Protein AF-A0A3M1C685-F1 (afdb_monomer_lite)

Foldseek 3Di:
DDDDPLLVVLLVVQVVVLVVCLVVLVDVLQCVQDPCRSVVVVVLSVQLNVLSVCSVVLALVSLVSNVVSLVVVLVSVQVSVPSVDPDDNDSDDDPVSVVSVVSSVVCCVVCVVVSVPDD

Structure (mmCIF, N/CA/C/O backbone):
data_AF-A0A3M1C685-F1
#
_entry.id   AF-A0A3M1C685-F1
#
loop_
_atom_site.group_PDB
_atom_site.id
_atom_site.type_symbol
_atom_site.label_atom_id
_atom_site.label_alt_id
_atom_site.label_comp_id
_atom_site.label_asym_id
_atom_site.label_entity_id
_atom_site.label_seq_id
_atom_site.pdbx_PDB_ins_code
_atom_site.Cartn_x
_atom_site.Cartn_y
_atom_site.Cartn_z
_atom_site.occupancy
_atom_site.B_iso_or_equiv
_atom_site.auth_seq_id
_atom_site.auth_comp_id
_atom_site.auth_asym_id
_atom_site.auth_atom_id
_atom_site.pdbx_PDB_model_num
ATOM 1 N N . MET A 1 1 ? -12.218 -0.339 22.372 1.00 62.69 1 MET A N 1
ATOM 2 C CA . MET A 1 1 ? -13.124 0.144 21.299 1.00 62.69 1 MET A CA 1
ATOM 3 C C . MET A 1 1 ? -13.355 -0.977 20.300 1.00 62.69 1 MET A C 1
ATOM 5 O O . MET A 1 1 ? -12.394 -1.644 19.939 1.00 62.69 1 MET A O 1
ATOM 9 N N . LYS A 1 2 ? -14.599 -1.202 19.858 1.00 72.56 2 LYS A N 1
ATOM 10 C CA . LYS A 1 2 ? -14.888 -2.182 18.799 1.00 72.56 2 LYS A CA 1
ATOM 11 C C . LYS A 1 2 ? -14.416 -1.616 17.456 1.00 72.56 2 LYS A C 1
ATOM 13 O O . LYS A 1 2 ? -14.734 -0.471 17.135 1.00 72.56 2 LYS A O 1
ATOM 18 N N . ARG A 1 3 ? -13.625 -2.388 16.704 1.00 77.75 3 ARG A N 1
ATOM 19 C CA . ARG A 1 3 ? -13.092 -1.953 15.407 1.00 77.75 3 ARG A CA 1
ATOM 20 C C . ARG A 1 3 ? -14.239 -1.797 14.396 1.00 77.75 3 ARG A C 1
ATOM 22 O O . ARG A 1 3 ? -15.048 -2.717 14.274 1.00 77.75 3 ARG A O 1
ATOM 29 N N . PRO A 1 4 ? -14.311 -0.679 13.657 1.00 84.75 4 PRO A N 1
ATOM 30 C CA . PRO A 1 4 ? -15.264 -0.528 12.568 1.00 84.75 4 PRO A CA 1
ATOM 31 C C . PRO A 1 4 ? -15.009 -1.531 11.440 1.00 84.75 4 PRO A C 1
ATOM 33 O O . PRO A 1 4 ? -13.866 -1.876 11.126 1.00 84.75 4 PRO A O 1
ATOM 36 N N . TRP A 1 5 ? -16.080 -1.968 10.785 1.00 84.81 5 TRP A N 1
ATOM 37 C CA . TRP A 1 5 ? -15.991 -2.942 9.699 1.00 84.81 5 TRP A CA 1
ATOM 38 C C . TRP A 1 5 ? -15.218 -2.392 8.484 1.00 84.81 5 TRP A C 1
ATOM 40 O O . TRP A 1 5 ? -14.405 -3.114 7.919 1.00 84.81 5 TRP A O 1
ATOM 50 N N . TYR A 1 6 ? -15.356 -1.104 8.148 1.00 82.44 6 TYR A N 1
ATOM 51 C CA . TYR A 1 6 ? -14.671 -0.496 6.997 1.00 82.44 6 TYR A CA 1
ATOM 52 C C . TYR A 1 6 ? -13.142 -0.432 7.151 1.00 82.44 6 TYR A C 1
ATOM 54 O O . TYR A 1 6 ? -12.431 -0.583 6.164 1.00 82.44 6 TYR A O 1
ATOM 62 N N . ILE A 1 7 ? -12.612 -0.298 8.377 1.00 85.62 7 ILE A N 1
ATOM 63 C CA . ILE A 1 7 ? -11.157 -0.379 8.630 1.00 85.62 7 ILE A CA 1
ATOM 64 C C . ILE A 1 7 ? -10.658 -1.804 8.373 1.00 85.62 7 ILE A C 1
ATOM 66 O O . ILE A 1 7 ? -9.583 -2.007 7.821 1.00 85.62 7 ILE A O 1
ATOM 70 N N . THR A 1 8 ? -11.475 -2.801 8.723 1.00 87.19 8 THR A N 1
ATOM 71 C CA . THR A 1 8 ? -11.175 -4.212 8.439 1.00 87.19 8 THR A CA 1
ATOM 72 C C . THR A 1 8 ? -11.087 -4.456 6.936 1.00 87.19 8 THR A C 1
ATOM 74 O O . THR A 1 8 ? -10.118 -5.047 6.468 1.00 87.19 8 THR A O 1
ATOM 77 N N . VAL A 1 9 ? -12.078 -3.970 6.181 1.00 88.56 9 VAL A N 1
ATOM 78 C CA . VAL A 1 9 ? -12.119 -4.097 4.717 1.00 88.56 9 VAL A CA 1
ATOM 79 C C . VAL A 1 9 ? -10.928 -3.385 4.077 1.00 88.56 9 VAL A C 1
ATOM 81 O O . VAL A 1 9 ? -10.265 -3.969 3.225 1.00 88.56 9 VAL A O 1
ATOM 84 N N . PHE A 1 10 ? -10.601 -2.174 4.535 1.00 87.56 10 PHE A N 1
ATOM 85 C CA . PHE A 1 10 ? -9.450 -1.412 4.052 1.00 87.56 10 PHE A CA 1
ATOM 86 C C . PHE A 1 10 ? -8.126 -2.161 4.240 1.00 87.56 10 PHE A C 1
ATOM 88 O O . PHE A 1 10 ? -7.353 -2.294 3.295 1.00 87.56 10 PHE A O 1
ATOM 95 N N . CYS A 1 11 ? -7.869 -2.695 5.435 1.00 89.88 11 CYS A N 1
ATOM 96 C CA . CYS A 1 11 ? -6.640 -3.439 5.700 1.00 89.88 11 CYS A CA 1
ATOM 97 C C . CYS A 1 11 ? -6.565 -4.755 4.916 1.00 89.88 11 CYS A C 1
ATOM 99 O O . CYS A 1 11 ? -5.499 -5.079 4.402 1.00 89.88 11 CYS A O 1
ATOM 101 N N . LEU A 1 12 ? -7.676 -5.489 4.781 1.00 92.12 12 LEU A N 1
ATOM 102 C CA . LEU A 1 12 ? -7.717 -6.715 3.973 1.00 92.12 12 LEU A CA 1
ATOM 103 C C . LEU A 1 12 ? -7.431 -6.423 2.496 1.00 92.12 12 LEU A C 1
ATOM 105 O O . LEU A 1 12 ? -6.597 -7.095 1.892 1.00 92.12 12 LEU A O 1
ATOM 109 N N . ALA A 1 13 ? -8.073 -5.395 1.934 1.00 89.19 13 ALA A N 1
ATOM 110 C CA . ALA A 1 13 ? -7.806 -4.942 0.573 1.00 89.19 13 ALA A CA 1
ATOM 111 C C . ALA A 1 13 ? -6.349 -4.480 0.414 1.00 89.19 13 ALA A C 1
ATOM 113 O O . ALA A 1 13 ? -5.703 -4.815 -0.576 1.00 89.19 13 ALA A O 1
ATOM 114 N N . GLY A 1 14 ? -5.812 -3.765 1.407 1.00 87.25 14 GLY A N 1
ATOM 115 C CA . GLY A 1 14 ? -4.418 -3.329 1.451 1.00 87.25 14 GLY A CA 1
ATOM 116 C C . GLY A 1 14 ? -3.427 -4.484 1.445 1.00 87.25 14 GLY A C 1
ATOM 117 O O . GLY A 1 14 ? -2.489 -4.478 0.654 1.00 87.25 14 GLY A O 1
ATOM 118 N N . TRP A 1 15 ? -3.640 -5.509 2.268 1.00 90.94 15 TRP A N 1
ATOM 119 C CA . TRP A 1 15 ? -2.783 -6.693 2.259 1.00 90.94 15 TRP A CA 1
ATOM 120 C C . TRP A 1 15 ? -2.863 -7.441 0.934 1.00 90.94 15 TRP A C 1
ATOM 122 O O . TRP A 1 15 ? -1.821 -7.779 0.380 1.00 90.94 15 TRP A O 1
ATOM 132 N N . LEU A 1 16 ? -4.066 -7.639 0.387 1.00 91.06 16 LEU A N 1
ATOM 133 C CA . LEU A 1 16 ? -4.238 -8.276 -0.920 1.00 91.06 16 LEU A CA 1
ATOM 134 C C . LEU A 1 16 ? -3.483 -7.509 -2.017 1.00 91.06 16 LEU A C 1
ATOM 136 O O . LEU A 1 16 ? -2.758 -8.106 -2.807 1.00 91.06 16 LEU A O 1
ATOM 140 N N . TRP A 1 17 ? -3.594 -6.181 -2.014 1.00 85.94 17 TRP A N 1
ATOM 141 C CA . TRP A 1 17 ? -2.869 -5.299 -2.923 1.00 85.94 17 TRP A CA 1
ATOM 142 C C . TRP A 1 17 ? -1.346 -5.442 -2.783 1.00 85.94 17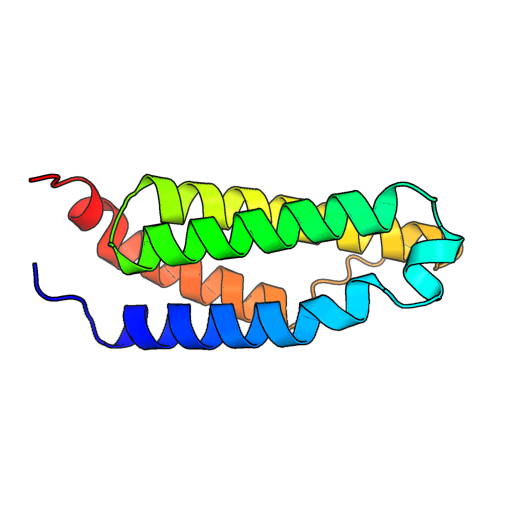 TRP A C 1
ATOM 144 O O . TRP A 1 17 ? -0.649 -5.583 -3.787 1.00 85.94 17 TRP A O 1
ATOM 154 N N . LEU A 1 18 ? -0.815 -5.481 -1.554 1.00 87.62 18 LEU A N 1
ATOM 155 C CA . LEU A 1 18 ? 0.619 -5.691 -1.315 1.00 87.62 18 LEU A CA 1
ATOM 156 C C . LEU A 1 18 ? 1.096 -7.066 -1.802 1.00 87.62 18 LEU A C 1
ATOM 158 O O . LEU A 1 18 ? 2.174 -7.151 -2.387 1.00 87.62 18 LEU A O 1
ATOM 162 N N . PHE A 1 19 ? 0.296 -8.121 -1.625 1.00 87.69 19 PHE A N 1
ATOM 163 C CA . PHE A 1 19 ? 0.622 -9.453 -2.145 1.00 87.69 19 PHE A CA 1
ATOM 164 C C . PHE A 1 19 ? 0.663 -9.492 -3.673 1.00 87.69 19 PHE A C 1
ATOM 166 O O . PHE A 1 19 ? 1.541 -10.143 -4.230 1.00 87.69 19 PHE A O 1
ATOM 173 N N . ILE A 1 20 ? -0.227 -8.768 -4.357 1.00 85.31 20 ILE A N 1
ATOM 174 C CA . ILE A 1 20 ? -0.211 -8.654 -5.825 1.00 85.31 20 ILE A CA 1
ATOM 175 C C . ILE A 1 20 ? 1.025 -7.879 -6.302 1.00 85.31 20 ILE A C 1
ATOM 177 O O . ILE A 1 20 ? 1.625 -8.218 -7.320 1.00 85.31 20 ILE A O 1
ATOM 181 N N . LEU A 1 21 ? 1.441 -6.857 -5.552 1.00 80.62 21 LEU A N 1
ATOM 182 C CA . LEU A 1 21 ? 2.641 -6.078 -5.851 1.00 80.62 21 LEU A CA 1
ATOM 183 C C . LEU A 1 21 ? 3.935 -6.849 -5.594 1.00 80.62 21 LEU A C 1
ATOM 185 O O . LEU A 1 21 ? 4.933 -6.585 -6.261 1.00 80.62 21 LEU A O 1
ATOM 189 N N . PHE A 1 22 ? 3.951 -7.801 -4.665 1.00 82.94 22 PHE A N 1
ATOM 190 C CA . PHE A 1 22 ? 5.190 -8.456 -4.259 1.00 82.94 22 PHE A CA 1
ATOM 191 C C . PHE A 1 22 ? 5.923 -9.176 -5.416 1.00 82.94 22 PHE A C 1
ATOM 193 O O . PHE A 1 22 ? 7.113 -8.913 -5.606 1.00 82.94 22 PHE A O 1
ATOM 200 N N . PRO A 1 23 ? 5.258 -9.982 -6.273 1.00 81.44 23 PRO A N 1
ATOM 201 C CA . PRO A 1 23 ? 5.886 -10.568 -7.460 1.00 81.44 23 PRO A CA 1
ATOM 202 C C . PRO A 1 23 ? 6.451 -9.538 -8.447 1.00 81.44 23 PRO A C 1
ATOM 204 O O . PRO A 1 23 ? 7.491 -9.784 -9.057 1.00 81.44 23 PRO A O 1
ATOM 207 N N . SER A 1 24 ? 5.803 -8.374 -8.591 1.00 73.50 24 SER A N 1
ATOM 208 C CA . SER A 1 24 ? 6.240 -7.339 -9.541 1.00 73.50 24 SER A CA 1
ATOM 209 C C . SER A 1 24 ? 7.620 -6.757 -9.215 1.00 73.50 24 SER A C 1
ATOM 211 O O . SER A 1 24 ? 8.327 -6.323 -10.127 1.00 73.50 24 SER A O 1
ATOM 213 N N . ILE A 1 25 ? 8.061 -6.835 -7.951 1.00 76.12 25 ILE A N 1
ATOM 214 C CA . ILE A 1 25 ? 9.394 -6.378 -7.531 1.00 76.12 25 ILE A CA 1
ATOM 215 C C . ILE A 1 25 ? 10.504 -7.179 -8.223 1.00 76.12 25 ILE A C 1
ATOM 217 O O . ILE A 1 25 ? 11.564 -6.634 -8.532 1.00 76.12 25 ILE A O 1
ATOM 221 N N . PHE A 1 26 ? 10.266 -8.463 -8.496 1.00 76.38 26 PHE A N 1
ATOM 222 C CA . PHE A 1 26 ? 11.250 -9.362 -9.101 1.00 76.38 26 PHE A CA 1
ATOM 223 C C . PHE A 1 26 ? 11.248 -9.334 -10.632 1.00 76.3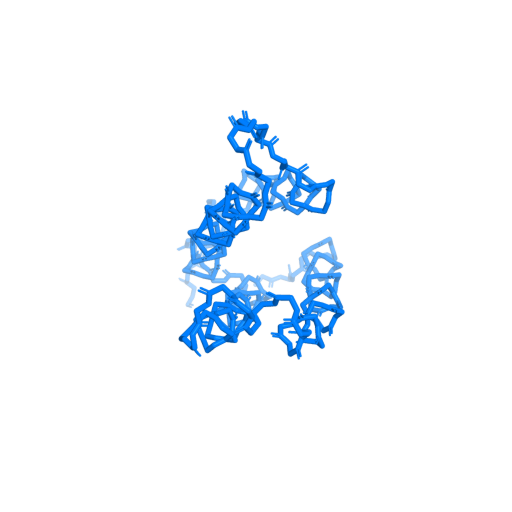8 26 PHE A C 1
ATOM 225 O O . PHE A 1 26 ? 12.007 -10.089 -11.252 1.00 76.38 26 PHE A O 1
ATOM 232 N N . SER A 1 27 ? 10.413 -8.486 -11.241 1.00 71.69 27 SER A N 1
ATOM 233 C CA . SER A 1 27 ? 10.326 -8.359 -12.692 1.00 71.69 27 SER A CA 1
ATOM 234 C C . SER A 1 27 ? 11.674 -7.937 -13.308 1.00 71.69 27 SER A C 1
ATOM 236 O O . SER A 1 27 ? 12.485 -7.255 -12.681 1.00 71.69 27 SER A O 1
ATOM 238 N N . PRO A 1 28 ? 11.973 -8.353 -14.550 1.00 63.28 28 PRO A N 1
ATOM 239 C CA . PRO A 1 28 ? 13.228 -7.992 -15.206 1.00 63.28 28 PRO A CA 1
ATOM 240 C C . PRO A 1 28 ? 13.349 -6.485 -15.471 1.00 63.28 28 PRO A C 1
ATOM 242 O O . PRO A 1 28 ? 14.460 -6.000 -15.664 1.00 63.28 28 PRO A O 1
ATOM 245 N N . GLU A 1 29 ? 12.243 -5.737 -15.467 1.00 64.25 29 GLU A N 1
ATOM 246 C CA . GLU A 1 29 ? 12.253 -4.287 -15.682 1.00 64.25 29 GLU A CA 1
ATOM 247 C C . GLU A 1 29 ? 12.861 -3.527 -14.501 1.00 64.25 29 GLU A C 1
ATOM 249 O O . GLU A 1 29 ? 13.694 -2.649 -14.710 1.00 64.25 29 GLU A O 1
ATOM 254 N N . THR A 1 30 ? 12.566 -3.927 -13.261 1.00 58.72 30 THR A N 1
ATOM 255 C CA . THR A 1 30 ? 13.157 -3.312 -12.058 1.00 58.72 30 THR A CA 1
ATOM 256 C C . THR A 1 30 ? 14.643 -3.639 -11.908 1.00 58.72 30 THR A C 1
ATOM 258 O O . THR A 1 30 ? 15.409 -2.826 -11.391 1.00 58.72 30 THR A O 1
ATOM 261 N N . LYS A 1 31 ? 15.085 -4.800 -12.413 1.00 58.44 31 LYS A N 1
ATOM 262 C CA . LYS A 1 31 ? 16.499 -5.218 -12.397 1.00 58.44 31 LYS A CA 1
ATOM 263 C C . LYS A 1 31 ? 17.380 -4.444 -13.381 1.00 58.44 31 LYS A C 1
ATOM 265 O O . LYS A 1 31 ? 18.582 -4.349 -13.154 1.00 58.44 31 LYS A O 1
ATOM 270 N N . LYS A 1 32 ? 16.807 -3.904 -14.462 1.00 60.88 32 LYS A N 1
ATOM 271 C CA . LYS A 1 32 ? 17.550 -3.184 -15.514 1.00 60.88 32 LYS A CA 1
ATOM 272 C C . LYS A 1 32 ? 17.946 -1.758 -15.123 1.00 60.88 32 LYS A C 1
ATOM 274 O O . LYS A 1 32 ? 18.866 -1.218 -15.723 1.00 60.88 32 LYS A O 1
ATOM 279 N N . ILE A 1 33 ? 17.264 -1.161 -14.144 1.00 64.56 33 ILE A N 1
ATOM 280 C CA . ILE A 1 33 ? 17.451 0.247 -13.761 1.00 64.56 33 ILE A CA 1
ATOM 281 C C . ILE A 1 33 ? 18.597 0.393 -12.751 1.00 64.56 33 ILE A C 1
ATOM 283 O O . ILE A 1 33 ? 19.464 1.245 -12.921 1.00 64.56 33 ILE A O 1
ATOM 287 N N . HIS A 1 34 ? 18.612 -0.429 -11.691 1.00 64.69 34 HIS A N 1
ATOM 288 C CA . HIS A 1 34 ? 19.681 -0.433 -10.686 1.00 64.69 34 HIS A CA 1
ATOM 289 C C . HIS A 1 34 ? 19.625 -1.688 -9.797 1.00 64.69 34 HIS A C 1
ATOM 291 O O . HIS A 1 34 ? 18.546 -2.094 -9.368 1.00 64.69 34 HIS A O 1
ATOM 297 N N . LEU A 1 35 ? 20.781 -2.256 -9.425 1.00 67.88 35 LEU A N 1
ATOM 298 C CA . LEU A 1 35 ? 20.876 -3.499 -8.630 1.00 67.88 35 LEU A CA 1
ATOM 299 C C . LEU A 1 35 ? 20.176 -3.415 -7.253 1.00 67.88 35 LEU A C 1
ATOM 301 O O . LEU A 1 35 ? 19.665 -4.411 -6.751 1.00 67.88 35 LEU A O 1
ATOM 305 N N . LEU A 1 36 ? 20.144 -2.222 -6.646 1.00 77.88 36 LEU A N 1
ATOM 306 C CA . LEU A 1 36 ? 19.593 -1.980 -5.302 1.00 77.88 36 LEU A CA 1
ATOM 307 C C . LEU A 1 36 ? 18.090 -1.659 -5.283 1.00 77.88 36 LEU A C 1
ATOM 309 O O . LEU A 1 36 ? 17.466 -1.687 -4.221 1.00 77.88 36 LEU A O 1
ATOM 313 N N . LEU A 1 37 ? 17.499 -1.353 -6.438 1.00 78.88 37 LEU A N 1
ATOM 314 C CA . LEU A 1 37 ? 16.117 -0.883 -6.535 1.00 78.88 37 LEU A CA 1
ATOM 315 C C . LEU A 1 37 ? 15.081 -1.938 -6.098 1.00 78.88 37 LEU A C 1
ATOM 317 O O . LEU A 1 37 ? 14.177 -1.589 -5.335 1.00 78.88 37 LEU A O 1
ATOM 321 N N . PRO A 1 38 ? 15.222 -3.227 -6.473 1.00 80.00 38 PRO A N 1
ATOM 322 C CA . PRO A 1 38 ? 14.318 -4.278 -6.005 1.00 80.00 38 PRO A CA 1
ATOM 323 C C . PRO A 1 38 ? 14.350 -4.450 -4.481 1.00 80.00 38 PRO A C 1
ATOM 325 O O . PRO A 1 38 ? 13.309 -4.626 -3.850 1.00 80.00 38 PRO A O 1
ATOM 328 N N . SER A 1 39 ? 15.531 -4.342 -3.867 1.00 84.88 39 SER A N 1
ATOM 329 C CA . SER A 1 39 ? 15.691 -4.460 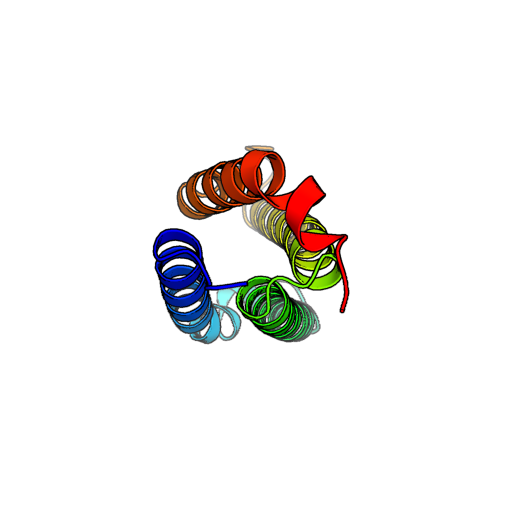-2.414 1.00 84.88 39 SER A CA 1
ATOM 330 C C . SER A 1 39 ? 14.985 -3.324 -1.672 1.00 84.88 39 SER A C 1
ATOM 332 O O . SER A 1 39 ? 14.284 -3.574 -0.692 1.00 84.88 39 SER A O 1
ATOM 334 N N . LEU A 1 40 ? 15.101 -2.086 -2.169 1.00 85.88 40 LEU A N 1
ATOM 335 C CA . LEU A 1 40 ? 14.382 -0.933 -1.615 1.00 85.88 40 LEU A CA 1
ATOM 336 C C . LEU A 1 40 ? 12.863 -1.093 -1.737 1.00 85.88 40 LEU A C 1
ATOM 338 O O . LEU A 1 40 ? 12.146 -0.821 -0.775 1.00 85.88 40 LEU A O 1
ATOM 342 N N . TYR A 1 41 ? 12.372 -1.596 -2.873 1.00 85.62 41 TYR A N 1
ATOM 343 C CA . TYR A 1 41 ? 10.950 -1.908 -3.043 1.00 85.62 41 TYR A CA 1
ATOM 344 C C . TYR A 1 41 ? 10.467 -2.984 -2.072 1.00 85.62 41 TYR A C 1
ATOM 346 O O . TYR A 1 41 ? 9.403 -2.833 -1.477 1.00 85.62 41 TYR A O 1
ATOM 354 N N . GLY A 1 42 ? 11.249 -4.046 -1.872 1.00 86.94 42 GLY A N 1
ATOM 355 C CA . GLY A 1 42 ? 10.926 -5.101 -0.912 1.00 86.94 42 GLY A CA 1
ATOM 356 C C . GLY A 1 42 ? 10.801 -4.568 0.515 1.00 86.94 42 GLY A C 1
ATOM 357 O O . GLY A 1 42 ? 9.808 -4.838 1.191 1.00 86.94 42 GLY A O 1
ATOM 358 N N . ILE A 1 43 ? 11.765 -3.748 0.945 1.00 90.88 43 ILE A N 1
ATOM 359 C CA . ILE A 1 43 ? 11.745 -3.079 2.254 1.00 90.88 43 ILE A CA 1
ATOM 360 C C . ILE A 1 43 ? 10.511 -2.180 2.379 1.00 90.88 43 ILE A C 1
ATOM 362 O O . ILE A 1 43 ? 9.803 -2.224 3.384 1.00 90.88 43 ILE A O 1
ATOM 366 N N . LEU A 1 44 ? 10.217 -1.394 1.346 1.00 91.19 44 LEU A N 1
ATOM 367 C CA . LEU A 1 44 ? 9.081 -0.485 1.341 1.00 91.19 44 LEU A CA 1
ATOM 368 C C . LEU A 1 44 ? 7.741 -1.231 1.443 1.00 91.19 44 LEU A C 1
ATOM 370 O O . LEU A 1 44 ? 6.896 -0.850 2.253 1.00 91.19 44 LEU A O 1
ATOM 374 N N . ILE A 1 45 ? 7.553 -2.318 0.688 1.00 89.38 45 ILE A N 1
ATOM 375 C CA . ILE A 1 45 ? 6.346 -3.155 0.776 1.00 89.38 45 ILE A CA 1
ATOM 376 C C . ILE A 1 45 ? 6.214 -3.786 2.166 1.00 89.38 45 ILE A C 1
ATOM 378 O O . ILE A 1 45 ? 5.116 -3.796 2.726 1.00 89.38 45 ILE A O 1
ATOM 382 N N . ALA A 1 46 ? 7.316 -4.257 2.756 1.00 92.31 46 ALA A N 1
ATOM 383 C CA . ALA A 1 46 ? 7.316 -4.800 4.113 1.00 92.31 46 ALA A CA 1
ATOM 384 C C . ALA A 1 46 ? 6.901 -3.744 5.152 1.00 92.31 46 ALA A C 1
ATOM 386 O O . ALA A 1 46 ? 6.052 -4.008 6.005 1.00 92.31 46 ALA A O 1
ATOM 387 N N . PHE A 1 47 ? 7.422 -2.520 5.052 1.00 94.00 47 PHE A N 1
ATOM 388 C CA . PHE A 1 47 ? 7.007 -1.426 5.929 1.00 94.00 47 PHE A CA 1
ATOM 389 C C . PHE A 1 47 ? 5.538 -1.037 5.728 1.00 94.00 47 PHE A C 1
ATOM 391 O O . PHE A 1 47 ? 4.841 -0.787 6.711 1.00 94.00 47 PHE A O 1
ATOM 398 N N . LEU A 1 48 ? 5.030 -1.033 4.491 1.00 91.50 48 LEU A N 1
ATOM 399 C CA . LEU A 1 48 ? 3.607 -0.799 4.205 1.00 91.50 48 LEU A CA 1
ATOM 400 C C . LEU A 1 48 ? 2.717 -1.872 4.842 1.00 91.50 48 LEU A C 1
ATOM 402 O O . LEU A 1 48 ? 1.654 -1.554 5.379 1.00 91.50 48 LEU A O 1
ATOM 406 N N . PHE A 1 49 ? 3.163 -3.129 4.839 1.00 92.06 49 PHE A N 1
ATOM 407 C CA . PHE A 1 49 ? 2.475 -4.217 5.528 1.00 92.06 49 PHE A CA 1
ATOM 408 C C . PHE A 1 49 ? 2.420 -3.976 7.044 1.00 92.06 49 PHE A C 1
ATOM 410 O O . PHE A 1 49 ? 1.344 -4.061 7.640 1.00 92.06 49 PHE A O 1
ATOM 417 N N . ILE A 1 50 ? 3.548 -3.605 7.660 1.00 93.56 50 ILE A N 1
ATOM 418 C CA . ILE A 1 50 ? 3.632 -3.272 9.094 1.00 93.56 50 ILE A CA 1
ATOM 419 C C . ILE A 1 50 ? 2.729 -2.076 9.431 1.00 93.56 50 ILE A C 1
ATOM 421 O O . ILE A 1 50 ? 2.017 -2.095 10.436 1.00 93.56 50 ILE A O 1
ATOM 425 N N . ALA A 1 51 ? 2.702 -1.053 8.578 1.00 92.19 51 ALA A N 1
ATOM 426 C CA . ALA A 1 51 ? 1.838 0.107 8.748 1.00 92.19 51 ALA A CA 1
ATOM 427 C C . ALA A 1 51 ? 0.349 -0.286 8.736 1.00 92.19 51 ALA A C 1
ATOM 429 O O . ALA A 1 51 ? -0.401 0.123 9.623 1.00 92.19 51 ALA A O 1
ATOM 430 N N . LEU A 1 52 ? -0.072 -1.158 7.809 1.00 90.88 52 LEU A N 1
ATOM 431 C CA . LEU A 1 52 ? -1.437 -1.700 7.767 1.00 90.88 52 LEU A CA 1
ATOM 432 C C . LEU A 1 52 ? -1.792 -2.523 9.014 1.00 90.88 52 LEU A C 1
ATOM 434 O O . LEU A 1 52 ? -2.929 -2.441 9.480 1.00 90.88 52 LEU A O 1
ATOM 438 N N . VAL A 1 53 ? -0.840 -3.263 9.595 1.00 91.44 53 VAL A N 1
ATOM 439 C CA . VAL A 1 53 ? -1.026 -3.930 10.899 1.00 91.44 53 VAL A CA 1
ATOM 440 C C . VAL A 1 53 ? -1.240 -2.893 12.007 1.00 91.44 53 VAL A C 1
ATOM 442 O O . VAL A 1 53 ? -2.147 -3.035 12.828 1.00 91.44 53 VAL A O 1
ATOM 445 N N . GLY A 1 54 ? -0.473 -1.802 12.016 1.00 88.75 54 GLY A N 1
ATOM 446 C CA . GLY A 1 54 ? -0.691 -0.694 12.947 1.00 88.75 54 GLY A CA 1
ATOM 447 C C . GLY A 1 54 ? -2.091 -0.073 12.807 1.00 88.75 54 GLY A C 1
ATOM 448 O O . GLY A 1 54 ? -2.777 0.131 13.812 1.00 88.75 54 GLY A O 1
ATOM 449 N N . VAL A 1 55 ? -2.564 0.138 11.572 1.00 88.12 55 VAL A N 1
ATOM 450 C CA . VAL A 1 55 ? -3.929 0.621 11.278 1.00 88.12 55 VAL A CA 1
ATOM 451 C C . VAL A 1 55 ? -4.993 -0.381 11.742 1.00 88.12 55 VAL A C 1
ATOM 453 O O . VAL A 1 55 ? -5.997 0.017 12.337 1.00 88.12 55 VAL A O 1
ATOM 456 N N . TRP A 1 56 ? -4.764 -1.683 11.555 1.00 89.25 56 TRP A N 1
ATOM 457 C CA . TRP A 1 56 ? -5.661 -2.752 12.010 1.00 89.25 56 TRP A CA 1
ATOM 458 C C . TRP A 1 56 ? -5.884 -2.732 13.525 1.00 89.25 56 TRP A C 1
ATOM 460 O O . TRP A 1 56 ? -7.003 -2.960 13.997 1.00 89.25 56 TRP A O 1
ATOM 470 N N . HIS A 1 57 ? -4.830 -2.422 14.282 1.00 88.25 57 HIS A N 1
ATOM 471 C CA . HIS A 1 57 ? -4.864 -2.252 15.735 1.00 88.25 57 HIS A CA 1
ATOM 472 C C . HIS A 1 57 ? -5.251 -0.832 16.181 1.00 88.25 57 HIS A C 1
ATOM 474 O O . HIS A 1 57 ? -5.150 -0.523 17.369 1.00 88.25 57 HIS A O 1
ATOM 480 N N . LEU A 1 58 ? -5.718 0.021 15.258 1.00 85.56 58 LEU A N 1
ATOM 481 C CA . LEU A 1 58 ? -6.121 1.411 15.510 1.00 85.56 58 LEU A CA 1
ATOM 482 C C . LEU A 1 58 ? -5.015 2.241 16.179 1.00 85.56 58 LEU A C 1
ATOM 484 O O . LEU A 1 58 ? -5.291 3.150 16.962 1.00 85.56 58 LEU A O 1
ATOM 488 N N . LYS A 1 59 ? -3.751 1.919 15.888 1.00 86.38 59 LYS A N 1
ATOM 489 C CA . LYS A 1 59 ? -2.600 2.658 16.393 1.00 86.38 59 LYS A CA 1
ATOM 490 C C . LYS A 1 59 ? -2.305 3.833 15.468 1.00 86.38 59 LYS A C 1
ATOM 492 O O . LYS A 1 59 ? -2.112 3.656 14.267 1.00 86.38 59 LYS A O 1
ATOM 497 N N . ARG A 1 60 ? -2.187 5.026 16.056 1.00 83.75 60 ARG A N 1
ATOM 498 C CA . ARG A 1 60 ? -1.897 6.273 15.332 1.00 83.75 6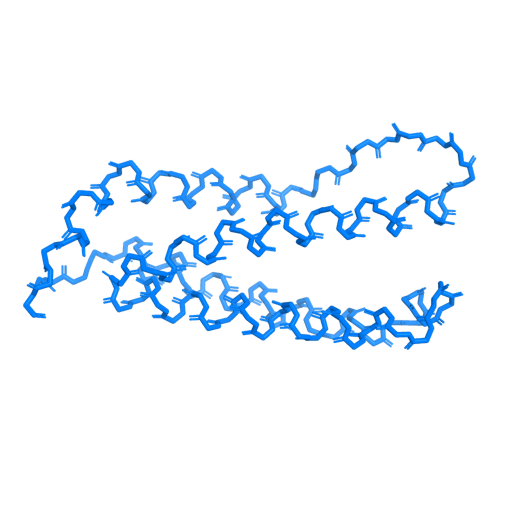0 ARG A CA 1
ATOM 499 C C . ARG A 1 60 ? -0.618 6.195 14.488 1.00 83.75 60 ARG A C 1
ATOM 501 O O . ARG A 1 60 ? -0.641 6.589 13.328 1.00 83.75 60 ARG A O 1
ATOM 508 N N . TRP A 1 61 ? 0.445 5.597 15.031 1.00 87.06 61 TRP A N 1
ATOM 509 C CA . TRP A 1 61 ? 1.715 5.430 14.315 1.00 87.06 61 TRP A CA 1
ATOM 510 C C . TRP A 1 61 ? 1.576 4.591 13.036 1.00 87.06 61 TRP A C 1
ATOM 512 O O . TRP A 1 61 ? 2.283 4.839 12.067 1.00 87.06 61 TRP A O 1
ATOM 522 N N . GLY A 1 62 ? 0.651 3.625 13.002 1.00 88.06 62 GLY A N 1
ATOM 523 C CA . GLY A 1 62 ? 0.422 2.798 11.816 1.00 88.06 62 GLY A CA 1
ATOM 524 C C . GLY A 1 62 ? -0.146 3.609 10.659 1.00 88.06 62 GLY A C 1
ATOM 525 O O . GLY A 1 62 ? 0.278 3.454 9.519 1.00 88.06 62 GLY A O 1
ATOM 526 N N . LEU A 1 63 ? -1.068 4.522 10.966 1.00 85.75 63 LEU A N 1
ATOM 527 C CA . LEU A 1 63 ? -1.670 5.416 9.985 1.00 85.75 63 LEU A CA 1
ATOM 528 C C . LEU A 1 63 ? -0.657 6.454 9.474 1.00 85.75 63 LEU A C 1
ATOM 530 O O . LEU A 1 63 ? -0.549 6.658 8.269 1.00 85.75 63 LEU A O 1
ATOM 534 N N . GLU A 1 64 ? 0.119 7.067 10.371 1.00 87.19 64 GLU A N 1
ATOM 535 C CA . GLU A 1 64 ? 1.176 8.025 10.009 1.00 87.19 64 GLU A CA 1
ATOM 536 C C . GLU A 1 64 ? 2.239 7.368 9.113 1.00 87.19 64 GLU A C 1
ATOM 538 O O . GLU A 1 64 ? 2.542 7.878 8.033 1.00 87.19 64 GLU A O 1
ATOM 543 N N . MET A 1 65 ? 2.729 6.186 9.504 1.00 89.12 65 MET A N 1
ATOM 544 C CA . MET A 1 65 ? 3.662 5.394 8.696 1.00 89.12 65 MET A CA 1
ATOM 545 C C . MET A 1 65 ? 3.067 5.027 7.336 1.00 89.12 65 MET A C 1
ATOM 547 O O . MET A 1 65 ? 3.762 5.113 6.327 1.00 89.12 65 MET A O 1
ATOM 551 N N . PHE A 1 66 ? 1.784 4.658 7.285 1.00 89.81 66 PHE A N 1
ATOM 552 C CA . PHE A 1 66 ? 1.122 4.288 6.037 1.00 89.81 66 PHE A CA 1
ATOM 553 C C . PHE A 1 66 ? 1.183 5.423 5.010 1.00 89.81 66 PHE A C 1
ATOM 555 O O . PHE A 1 66 ? 1.593 5.180 3.879 1.00 89.81 66 PHE A O 1
ATOM 562 N N . PHE A 1 67 ? 0.863 6.664 5.395 1.00 87.19 67 PHE A N 1
ATOM 563 C CA . PHE A 1 67 ? 0.947 7.803 4.473 1.00 87.19 67 PHE A CA 1
ATOM 564 C C . PHE A 1 67 ? 2.370 8.098 4.023 1.00 87.19 67 PHE A C 1
ATOM 566 O O . PHE A 1 67 ? 2.596 8.280 2.828 1.00 87.19 67 PHE A O 1
ATOM 573 N N . ILE A 1 68 ? 3.327 8.119 4.953 1.00 89.62 68 ILE A N 1
ATOM 574 C CA . ILE A 1 68 ? 4.735 8.391 4.635 1.00 89.62 68 ILE A CA 1
ATOM 575 C C . ILE A 1 68 ? 5.245 7.384 3.599 1.00 89.62 68 ILE A C 1
ATOM 577 O O . ILE A 1 68 ? 5.824 7.764 2.582 1.00 89.62 68 ILE A O 1
ATOM 581 N N . LEU A 1 69 ? 4.981 6.097 3.821 1.00 91.38 69 LEU A N 1
ATOM 582 C CA . LEU A 1 69 ? 5.430 5.024 2.939 1.00 91.38 69 LEU A CA 1
ATOM 583 C C . LEU A 1 69 ? 4.694 5.021 1.600 1.00 91.38 69 LEU A C 1
ATOM 585 O O . LEU A 1 69 ? 5.293 4.704 0.576 1.00 91.38 69 LEU A O 1
ATOM 589 N N . LEU A 1 70 ? 3.416 5.398 1.583 1.00 86.81 70 LEU A N 1
ATOM 590 C CA . LEU A 1 70 ? 2.625 5.510 0.360 1.00 86.81 70 LEU A CA 1
ATOM 591 C C . LEU A 1 70 ? 3.115 6.676 -0.521 1.00 86.81 70 LEU A C 1
ATOM 593 O O . LEU A 1 70 ? 3.227 6.522 -1.741 1.00 86.81 70 LEU A O 1
ATOM 597 N N . PHE A 1 71 ? 3.501 7.804 0.085 1.00 86.44 71 PHE A N 1
ATOM 598 C CA . PHE A 1 71 ? 4.194 8.891 -0.614 1.00 86.44 71 PHE A CA 1
ATOM 599 C C . PHE A 1 71 ? 5.560 8.449 -1.138 1.00 86.44 71 PHE A C 1
ATOM 601 O O . PHE A 1 71 ? 5.856 8.658 -2.314 1.00 86.44 71 PHE A O 1
ATOM 608 N N . LEU A 1 72 ? 6.365 7.788 -0.302 1.00 89.25 72 LEU A N 1
ATOM 609 C CA . LEU A 1 72 ? 7.685 7.297 -0.698 1.00 89.25 72 LEU A CA 1
ATOM 610 C C . LEU A 1 72 ? 7.595 6.294 -1.857 1.00 89.25 72 LEU A C 1
ATOM 612 O O . LEU A 1 72 ? 8.384 6.370 -2.797 1.00 89.25 72 LEU A O 1
ATOM 616 N N . LYS A 1 73 ? 6.595 5.404 -1.837 1.00 85.81 73 LYS A N 1
ATOM 617 C CA . LYS A 1 73 ? 6.323 4.465 -2.931 1.00 85.81 73 LYS A CA 1
ATOM 618 C C . LYS A 1 73 ? 6.082 5.205 -4.239 1.00 85.81 73 LYS A C 1
ATOM 620 O O . LYS A 1 73 ? 6.649 4.855 -5.262 1.00 85.81 73 LYS A O 1
ATOM 625 N N . THR A 1 74 ? 5.234 6.223 -4.189 1.00 84.44 74 THR A N 1
ATOM 626 C CA . THR A 1 74 ? 4.814 6.983 -5.372 1.00 84.44 74 THR A CA 1
ATOM 627 C C . THR A 1 74 ? 5.959 7.794 -5.936 1.00 84.44 74 THR A C 1
ATOM 629 O O . THR A 1 74 ? 6.126 7.867 -7.149 1.00 84.44 74 THR A O 1
ATOM 632 N N . TYR A 1 75 ? 6.781 8.368 -5.063 1.00 84.69 75 TYR A N 1
ATOM 633 C CA . TYR A 1 75 ? 8.013 9.020 -5.470 1.00 84.69 75 TYR A CA 1
ATOM 634 C C . TYR A 1 75 ? 8.937 8.041 -6.209 1.00 84.69 75 TYR A C 1
ATOM 636 O O . TYR A 1 75 ? 9.370 8.339 -7.320 1.00 84.69 75 TYR A O 1
ATOM 644 N N . LEU A 1 76 ? 9.163 6.843 -5.656 1.00 82.94 76 LEU A N 1
ATOM 645 C CA . LEU A 1 76 ? 9.973 5.808 -6.307 1.00 82.94 76 LEU A CA 1
ATOM 646 C C . LEU A 1 76 ? 9.369 5.318 -7.632 1.00 82.94 76 LEU A C 1
ATOM 648 O O . LEU A 1 76 ? 10.106 5.196 -8.609 1.00 82.94 76 LEU A O 1
ATOM 652 N N . ASP A 1 77 ? 8.051 5.103 -7.697 1.00 80.56 77 ASP A N 1
ATOM 653 C CA . ASP A 1 77 ? 7.356 4.698 -8.927 1.00 80.56 77 ASP A CA 1
ATOM 654 C C . ASP A 1 77 ? 7.566 5.752 -10.037 1.00 80.56 77 ASP A C 1
ATOM 656 O O . ASP A 1 77 ? 7.853 5.403 -11.181 1.00 80.56 77 ASP A O 1
ATOM 660 N N . ASN A 1 78 ? 7.485 7.048 -9.702 1.00 79.94 78 ASN A N 1
ATOM 661 C CA . ASN A 1 78 ? 7.712 8.139 -10.658 1.00 79.94 78 ASN A CA 1
ATOM 662 C C . ASN A 1 78 ? 9.186 8.266 -11.069 1.00 79.94 78 ASN A C 1
ATOM 664 O O . ASN A 1 78 ? 9.465 8.500 -12.244 1.00 79.94 78 ASN A O 1
ATOM 668 N N . MET A 1 79 ? 10.138 8.070 -10.147 1.00 78.31 79 MET A N 1
ATOM 669 C CA . MET A 1 79 ? 11.564 8.033 -10.501 1.00 78.31 79 MET A CA 1
ATOM 670 C C . MET A 1 79 ? 11.866 6.897 -11.484 1.00 78.31 79 MET A C 1
ATOM 672 O O . MET A 1 79 ? 12.594 7.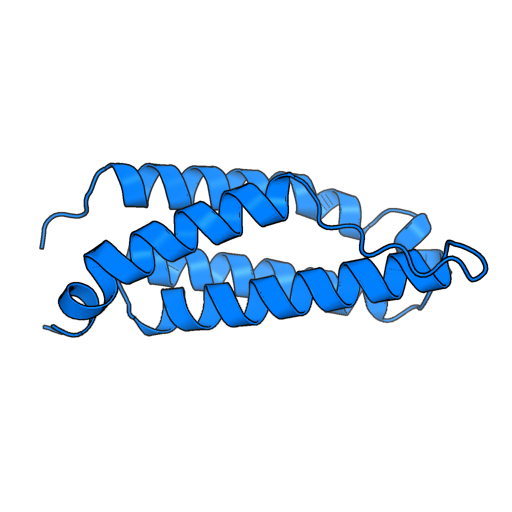095 -12.458 1.00 78.31 79 MET A O 1
ATOM 676 N N . ILE A 1 80 ? 11.271 5.721 -11.265 1.00 76.69 80 ILE A N 1
ATOM 677 C CA . ILE A 1 80 ? 11.374 4.576 -12.175 1.00 76.69 80 ILE A CA 1
ATOM 678 C C . ILE A 1 80 ? 10.772 4.912 -13.536 1.00 76.69 80 ILE A C 1
ATOM 680 O O . ILE A 1 80 ? 11.436 4.722 -14.556 1.00 76.69 80 ILE A O 1
ATOM 684 N N . ALA A 1 81 ? 9.554 5.452 -13.563 1.00 75.88 81 ALA A N 1
ATOM 685 C CA . ALA A 1 81 ? 8.875 5.810 -14.803 1.00 75.88 81 ALA A CA 1
ATOM 686 C C . ALA A 1 81 ? 9.685 6.823 -15.630 1.00 75.88 81 ALA A C 1
ATOM 688 O O . ALA A 1 81 ? 9.839 6.640 -16.836 1.00 75.88 81 ALA A O 1
ATOM 689 N N . HIS A 1 82 ? 10.279 7.829 -14.982 1.00 74.06 82 HIS A N 1
ATOM 690 C CA . HIS A 1 82 ? 11.148 8.810 -15.634 1.00 74.06 82 HIS A CA 1
ATOM 691 C C . HIS A 1 82 ? 12.471 8.202 -16.134 1.00 74.06 82 HIS A C 1
ATOM 693 O O . HIS A 1 82 ? 13.055 8.689 -17.097 1.00 74.06 82 HIS A O 1
ATOM 699 N N . SER A 1 83 ? 12.979 7.145 -15.494 1.00 71.00 83 SER A N 1
ATOM 700 C CA . SER A 1 83 ? 14.178 6.442 -15.975 1.00 71.00 83 SER A CA 1
ATOM 701 C C . SER A 1 83 ? 13.903 5.539 -17.186 1.00 71.00 83 SER A C 1
ATOM 703 O O . SER A 1 83 ? 14.788 5.358 -18.020 1.00 71.00 83 SER A O 1
ATOM 705 N N . LEU A 1 84 ? 12.682 4.997 -17.308 1.00 70.38 84 LEU A N 1
ATOM 706 C CA . LEU A 1 84 ? 12.265 4.163 -18.442 1.00 70.38 84 LEU A CA 1
ATOM 707 C C . LEU A 1 84 ? 11.772 4.982 -19.643 1.00 70.38 84 LEU A C 1
ATOM 709 O O . LEU A 1 84 ? 12.070 4.635 -20.786 1.00 70.38 84 LEU A O 1
ATOM 713 N N . SER A 1 85 ? 11.006 6.045 -19.401 1.00 63.06 85 SER A N 1
ATOM 714 C CA . SER A 1 85 ? 10.499 6.942 -20.439 1.00 63.06 85 SER A CA 1
ATOM 715 C C . SER A 1 85 ? 11.543 8.020 -20.725 1.00 63.06 85 SER A C 1
ATOM 717 O O . SER A 1 85 ? 11.867 8.809 -19.844 1.00 63.06 85 SER A O 1
ATOM 719 N N . ARG A 1 86 ? 12.100 8.062 -21.943 1.00 55.09 86 ARG A N 1
ATOM 720 C CA . ARG A 1 86 ? 13.080 9.072 -22.395 1.00 55.09 86 ARG A CA 1
ATOM 721 C C . ARG A 1 86 ? 12.502 10.504 -22.364 1.00 55.09 86 ARG A C 1
ATOM 723 O O . ARG A 1 86 ? 12.198 11.067 -23.408 1.00 55.09 86 ARG A O 1
ATOM 730 N N . GLY A 1 87 ? 12.413 11.116 -21.186 1.00 53.16 87 GLY A N 1
ATOM 731 C CA . GLY A 1 87 ? 12.298 12.568 -21.022 1.00 53.16 87 GLY A CA 1
ATOM 732 C C . GLY A 1 87 ? 10.895 13.183 -21.041 1.00 53.16 87 GLY A C 1
ATOM 733 O O . GLY A 1 87 ? 10.805 14.404 -20.961 1.00 53.16 87 GLY A O 1
ATOM 734 N N . GLU A 1 88 ? 9.807 12.408 -21.083 1.00 52.88 88 GLU A N 1
ATOM 735 C CA . GLU A 1 88 ? 8.470 12.972 -20.844 1.00 52.88 88 GLU A CA 1
ATOM 736 C C . GLU A 1 88 ? 8.089 12.843 -19.367 1.00 52.88 88 GLU A C 1
ATOM 738 O O . GLU A 1 88 ? 7.766 11.759 -18.877 1.00 52.88 88 GLU A O 1
ATOM 743 N N . ALA A 1 89 ? 8.132 13.969 -18.650 1.00 51.88 89 ALA A N 1
ATOM 744 C CA . ALA A 1 89 ? 7.745 14.081 -17.247 1.00 51.88 89 ALA A CA 1
ATOM 745 C C . ALA A 1 89 ? 6.216 13.996 -17.084 1.00 51.88 89 ALA A C 1
ATOM 747 O O . ALA A 1 89 ? 5.543 14.979 -16.778 1.00 51.88 89 ALA A O 1
ATOM 748 N N . THR A 1 90 ? 5.650 12.812 -17.301 1.00 54.31 90 THR A N 1
ATOM 749 C CA . THR A 1 90 ? 4.263 12.514 -16.940 1.00 54.31 90 THR A CA 1
ATOM 750 C C . THR A 1 90 ? 4.221 11.964 -15.519 1.00 54.31 90 THR A C 1
ATOM 752 O O . THR A 1 90 ? 4.806 10.926 -15.213 1.00 54.31 90 THR A O 1
ATOM 755 N N . ILE A 1 91 ? 3.529 12.676 -14.625 1.00 59.78 91 ILE A N 1
ATOM 756 C CA . ILE A 1 91 ? 3.246 12.184 -13.274 1.00 59.78 91 ILE A CA 1
ATOM 757 C C . ILE A 1 91 ? 2.199 11.078 -13.412 1.00 59.78 91 ILE A C 1
ATOM 759 O O . ILE A 1 91 ? 1.006 11.350 -13.546 1.00 59.78 91 ILE A O 1
ATOM 763 N N . ASN A 1 92 ? 2.640 9.824 -13.380 1.00 62.12 92 ASN A N 1
ATOM 764 C CA . ASN A 1 92 ? 1.741 8.678 -13.421 1.00 62.12 92 ASN A CA 1
ATOM 765 C C . ASN A 1 92 ? 1.293 8.336 -12.001 1.00 62.12 92 ASN A C 1
ATOM 767 O O . ASN A 1 92 ? 1.907 7.541 -11.289 1.00 62.12 92 ASN A O 1
ATOM 771 N N . LEU A 1 93 ? 0.184 8.941 -11.578 1.00 62.38 93 LEU A N 1
ATOM 772 C CA . LEU A 1 93 ? -0.534 8.480 -10.396 1.00 62.38 93 LEU A CA 1
ATOM 773 C C . LEU A 1 93 ? -1.325 7.228 -10.769 1.00 62.38 93 LEU A C 1
ATOM 775 O O . LEU A 1 93 ? -2.316 7.297 -11.495 1.00 62.38 93 LEU A O 1
ATOM 779 N N . SER A 1 94 ? -0.896 6.068 -10.267 1.00 70.38 94 SER A N 1
ATOM 780 C CA . SER A 1 94 ? -1.673 4.844 -10.466 1.00 70.38 94 SER A CA 1
ATOM 781 C C . SER A 1 94 ? -3.077 5.006 -9.867 1.00 70.38 94 SER A C 1
ATOM 783 O O . SER A 1 94 ? -3.246 5.552 -8.776 1.00 70.38 94 SER A O 1
ATOM 785 N N . ILE A 1 95 ? -4.097 4.490 -10.554 1.00 70.88 95 ILE A N 1
ATOM 786 C CA . ILE A 1 95 ? -5.485 4.490 -10.057 1.00 70.88 95 ILE A CA 1
ATOM 787 C C . ILE A 1 95 ? -5.560 3.850 -8.659 1.00 70.88 95 ILE A C 1
ATOM 789 O O . ILE A 1 95 ? -6.262 4.344 -7.778 1.00 70.88 95 ILE A O 1
ATOM 793 N N . GLY A 1 96 ? -4.765 2.799 -8.424 1.00 68.56 96 GLY A N 1
ATOM 794 C CA . GLY A 1 96 ? -4.637 2.162 -7.114 1.00 68.56 96 GLY A CA 1
ATOM 795 C C . GLY A 1 96 ? -4.124 3.105 -6.026 1.00 68.56 96 GLY A C 1
ATOM 796 O O . GLY A 1 96 ? -4.668 3.110 -4.925 1.00 68.56 96 GLY A O 1
ATOM 797 N N . PHE A 1 97 ? -3.138 3.956 -6.331 1.00 73.56 97 PHE A N 1
ATOM 798 C CA . PHE A 1 97 ? -2.655 4.974 -5.395 1.00 73.56 97 PHE A CA 1
ATOM 799 C C . PHE A 1 97 ? -3.766 5.950 -5.001 1.00 73.56 97 PHE A C 1
ATOM 801 O O . PHE A 1 97 ? -3.966 6.188 -3.815 1.00 73.56 97 PHE A O 1
ATOM 808 N N . ILE A 1 98 ? -4.521 6.472 -5.971 1.00 79.19 98 ILE A N 1
ATOM 809 C CA . ILE A 1 98 ? -5.586 7.454 -5.715 1.00 79.19 98 ILE A CA 1
ATOM 810 C C . ILE A 1 98 ? -6.672 6.848 -4.818 1.00 79.19 98 ILE A C 1
ATOM 812 O O . ILE A 1 98 ? -7.096 7.475 -3.843 1.00 79.19 98 ILE A O 1
ATOM 816 N N . LEU A 1 99 ? -7.086 5.609 -5.098 1.00 79.56 99 LEU A N 1
ATOM 817 C CA . LEU A 1 99 ? -8.082 4.900 -4.293 1.00 79.56 99 LEU A CA 1
ATOM 818 C C . LEU A 1 99 ? -7.581 4.644 -2.865 1.00 79.56 99 LEU A C 1
ATOM 820 O O . LEU A 1 99 ? -8.283 4.961 -1.908 1.00 79.56 99 LEU A O 1
ATOM 824 N N . PHE A 1 100 ? -6.357 4.137 -2.691 1.00 78.62 100 PHE A N 1
ATOM 825 C CA . PHE A 1 100 ? -5.803 3.882 -1.356 1.00 78.62 100 PHE A CA 1
ATOM 826 C C . PHE A 1 100 ? -5.539 5.163 -0.562 1.00 78.62 100 PHE A C 1
ATOM 828 O O . PHE A 1 100 ? -5.784 5.194 0.646 1.00 78.62 100 PHE A O 1
ATOM 835 N N . PHE A 1 101 ? -5.077 6.222 -1.227 1.00 81.00 101 PHE A N 1
ATOM 836 C CA . PHE A 1 101 ? -4.813 7.515 -0.609 1.00 81.00 101 PHE A CA 1
ATOM 837 C C . PHE A 1 101 ? -6.105 8.162 -0.113 1.00 81.00 101 PHE A C 1
ATOM 839 O O . PHE A 1 101 ? -6.198 8.516 1.059 1.00 81.00 101 PHE A O 1
ATOM 846 N N . THR A 1 102 ? -7.127 8.261 -0.968 1.00 80.75 102 THR A N 1
ATOM 847 C CA . THR A 1 102 ? -8.421 8.864 -0.606 1.00 80.75 102 THR A CA 1
ATOM 848 C C . THR A 1 102 ? -9.117 8.090 0.510 1.00 80.75 102 THR A C 1
ATOM 850 O O . THR A 1 102 ? -9.566 8.693 1.485 1.00 80.75 102 THR A O 1
ATOM 853 N N . TYR A 1 103 ? -9.143 6.757 0.433 1.00 78.69 103 TYR A N 1
ATOM 854 C CA . TYR A 1 103 ? -9.758 5.922 1.466 1.00 78.69 103 TYR A CA 1
ATOM 855 C C . TYR A 1 103 ? -9.001 5.993 2.798 1.00 78.69 103 TYR A C 1
ATOM 857 O O . TYR A 1 103 ? -9.617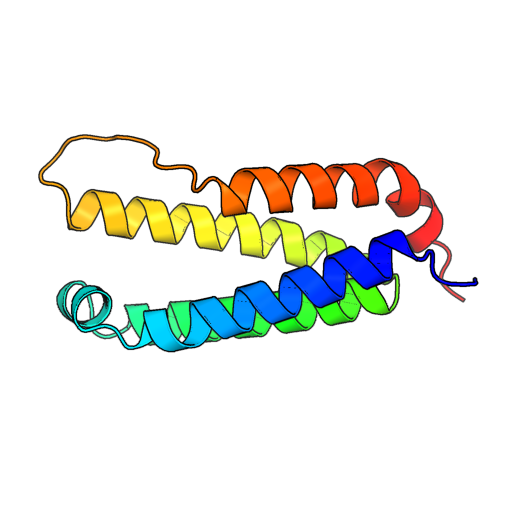 6.103 3.859 1.00 78.69 103 TYR A O 1
ATOM 865 N N . GLY A 1 104 ? -7.664 6.010 2.753 1.00 79.94 104 GLY A N 1
ATOM 866 C CA . GLY A 1 104 ? -6.832 6.261 3.928 1.00 79.94 104 GLY A CA 1
ATOM 867 C C . GLY A 1 104 ? -7.121 7.628 4.549 1.00 79.94 104 GLY A C 1
ATOM 868 O O . GLY A 1 104 ? -7.241 7.734 5.766 1.00 79.94 104 GLY A O 1
ATOM 869 N N . LEU A 1 105 ? -7.287 8.671 3.728 1.00 80.25 105 LEU A N 1
ATOM 870 C CA . LEU A 1 105 ? -7.537 10.048 4.175 1.00 80.25 105 LEU A CA 1
ATOM 871 C C . LEU A 1 105 ? -8.897 10.160 4.879 1.00 80.25 105 LEU A C 1
ATOM 873 O O . LEU A 1 105 ? -9.001 10.778 5.939 1.00 80.25 105 LEU A O 1
ATOM 877 N N . ILE A 1 106 ? -9.917 9.472 4.359 1.00 82.38 106 ILE A N 1
ATOM 878 C CA . ILE A 1 106 ? -11.227 9.340 5.012 1.00 82.38 106 ILE A CA 1
ATOM 879 C C . ILE A 1 106 ? -11.076 8.687 6.396 1.00 82.38 106 ILE A C 1
ATOM 881 O O . ILE A 1 106 ? -11.636 9.185 7.375 1.00 82.38 106 ILE A O 1
ATOM 885 N N . ILE A 1 107 ? -10.282 7.616 6.517 1.00 79.06 107 ILE A N 1
ATOM 886 C CA . ILE A 1 107 ? -10.014 6.957 7.808 1.00 79.06 107 ILE A CA 1
ATOM 887 C C . ILE A 1 107 ? -9.297 7.914 8.773 1.00 79.06 107 ILE A C 1
ATOM 889 O O . ILE A 1 107 ? -9.664 7.972 9.950 1.00 79.06 107 ILE A O 1
ATOM 893 N N . THR A 1 108 ? -8.333 8.705 8.295 1.00 76.19 108 THR A N 1
ATOM 894 C CA . THR A 1 108 ? -7.663 9.746 9.090 1.00 76.19 108 THR A CA 1
ATOM 895 C C . THR A 1 108 ? -8.666 10.757 9.625 1.00 76.19 108 THR A C 1
ATOM 897 O O . THR A 1 108 ? -8.777 10.928 10.833 1.00 76.19 108 THR A O 1
ATOM 900 N N . ILE A 1 109 ? -9.457 11.398 8.766 1.00 75.75 109 ILE A N 1
ATOM 901 C CA . ILE A 1 109 ? -10.382 12.457 9.198 1.00 75.75 109 ILE A CA 1
ATOM 902 C C . ILE A 1 109 ? -11.396 11.922 10.218 1.00 75.75 109 ILE A C 1
ATOM 904 O O . ILE A 1 109 ? -11.674 12.575 11.224 1.00 75.75 109 ILE A O 1
ATOM 908 N N . LEU A 1 110 ? -11.921 10.715 9.999 1.00 75.00 110 LEU A N 1
ATOM 909 C CA . LEU A 1 110 ? -12.969 10.152 10.850 1.00 75.00 110 LEU A CA 1
ATOM 910 C C . LEU A 1 110 ? -12.450 9.576 12.175 1.00 75.00 110 LEU A C 1
ATOM 912 O O . LEU A 1 110 ? -13.196 9.549 13.161 1.00 75.00 110 LEU A O 1
ATOM 916 N N . TYR A 1 111 ? -11.216 9.062 12.205 1.00 73.31 111 TYR A N 1
ATOM 917 C CA . TYR A 1 111 ? -10.720 8.256 13.325 1.00 73.31 111 TYR A CA 1
ATOM 918 C C . TYR A 1 111 ? -9.399 8.716 13.939 1.00 73.31 111 TYR A C 1
ATOM 920 O O . TYR A 1 111 ? -9.063 8.224 15.014 1.00 73.31 111 TYR A O 1
ATOM 928 N N . TYR A 1 112 ? -8.688 9.689 13.370 1.00 72.56 112 TYR A N 1
ATOM 929 C CA . TYR A 1 112 ? -7.408 10.161 13.914 1.00 72.56 112 TYR A CA 1
ATOM 930 C C . TYR A 1 112 ? -7.531 10.685 15.353 1.00 72.56 112 TYR A C 1
ATOM 932 O O . TYR A 1 112 ? -6.749 10.302 16.222 1.00 72.56 112 TYR A O 1
ATOM 940 N N . SER A 1 113 ? -8.585 11.451 15.654 1.00 67.69 113 SER A N 1
ATOM 941 C CA . SER A 1 113 ? -8.872 11.929 17.018 1.00 67.69 113 SER A CA 1
ATOM 942 C C . SER A 1 113 ? -9.274 10.807 17.987 1.00 67.69 113 SER A C 1
ATOM 944 O O . SER A 1 113 ? -9.068 10.911 19.196 1.00 67.69 113 SER A O 1
ATOM 946 N N . LYS A 1 114 ? -9.828 9.706 17.466 1.00 69.38 114 LYS A N 1
ATOM 947 C CA . LYS A 1 114 ? -10.259 8.535 18.244 1.00 69.38 114 LYS A CA 1
ATOM 948 C C . LYS A 1 114 ? -9.123 7.539 18.488 1.00 69.38 114 LYS A C 1
ATOM 950 O O . LYS A 1 114 ? -9.163 6.840 19.495 1.00 69.38 114 LYS A O 1
ATOM 955 N N . MET A 1 115 ? -8.110 7.500 17.619 1.00 68.62 115 MET A N 1
ATOM 956 C CA . MET A 1 115 ? -6.925 6.639 17.752 1.00 68.62 115 MET A CA 1
ATOM 957 C C . MET A 1 115 ? -5.927 7.135 18.811 1.00 68.62 115 MET A C 1
ATOM 959 O O . MET A 1 115 ? -5.122 6.351 19.302 1.00 68.62 115 MET A O 1
ATOM 963 N N . GLN A 1 116 ? -5.972 8.419 19.188 1.00 62.81 116 GLN A N 1
ATOM 964 C CA . GLN A 1 116 ? -5.074 8.999 20.198 1.00 62.81 116 GLN A CA 1
ATOM 965 C C . GLN A 1 116 ? -5.441 8.601 21.641 1.00 62.81 116 GLN A C 1
ATOM 967 O O . GLN A 1 116 ? -4.636 8.774 22.553 1.00 62.81 116 GLN A O 1
ATOM 972 N N . LYS A 1 117 ? -6.630 8.027 21.861 1.00 54.44 117 LYS A N 1
ATOM 973 C CA . LYS A 1 117 ? -7.035 7.493 23.167 1.00 54.44 117 LYS A CA 1
ATOM 974 C C . LYS A 1 117 ? -6.451 6.094 23.348 1.00 54.44 117 LYS A C 1
ATOM 976 O O . LYS A 1 117 ? -7.156 5.092 23.245 1.00 54.44 117 LYS A O 1
ATOM 981 N N . GLY A 1 118 ? -5.139 6.049 23.563 1.00 51.19 118 GLY A N 1
ATOM 982 C CA . GLY A 1 118 ? -4.490 4.887 24.149 1.00 51.19 118 GLY A CA 1
ATOM 983 C C . GLY A 1 118 ? -5.081 4.645 25.535 1.00 51.19 118 GLY A C 1
ATOM 984 O O . GLY A 1 118 ? -4.974 5.501 26.408 1.00 51.19 118 GLY A O 1
ATOM 985 N N . LEU A 1 119 ? -5.760 3.511 25.688 1.00 40.19 119 LEU A N 1
ATOM 986 C CA . LEU A 1 119 ? -5.547 2.680 26.868 1.00 40.19 119 LEU A CA 1
ATOM 987 C C . LEU A 1 119 ? -4.164 2.042 26.714 1.00 40.19 119 LEU A C 1
ATOM 989 O O . LEU A 1 119 ? -3.881 1.566 25.583 1.00 40.19 119 LEU A O 1
#

Radius of gyration: 15.75 Å; chains: 1; bounding box: 37×25×49 Å

Secondary structure (DSSP, 8-state):
-PPPHHHHHHHHHHHHHHHHHHHHTTSHHHHHH-TTHHHHHHHHHHHHHHHHHHHHTT-HHHHHHHHHHHHHHHHHHHHHHHHHTTS-------HHHHHHHHHHHHHHHHHHHHHT---

Sequence (119 aa):
MKRPWYITVFCLAGWLWLFILFPSIFSPETKKIHLLLPSLYGILIAFLFIALVGVWHLKRWGLEMFFILLFLKTYLDNMIAHSLSRGEATINLSIGFILFFTYGLIITILYYSKMQKGL

pLDDT: mean 78.43, std 11.62, range [40.19, 94.0]